Protein AF-X6JWC0-F1 (afdb_monomer)

Radius of gyration: 19.49 Å; Cα contacts (8 Å, |Δi|>4): 53; chains: 1; bounding box: 47×20×56 Å

Structure (mmCIF, N/CA/C/O backbone):
data_AF-X6JWC0-F1
#
_entry.id   AF-X6JWC0-F1
#
loop_
_atom_site.group_PDB
_atom_site.id
_atom_site.type_symbol
_atom_site.label_atom_id
_atom_site.label_alt_id
_atom_site.label_comp_id
_atom_site.label_asym_id
_atom_site.label_entity_id
_atom_site.label_seq_id
_atom_site.pdbx_PDB_ins_code
_atom_site.Cartn_x
_atom_site.Cartn_y
_atom_site.Cartn_z
_atom_site.occupancy
_atom_site.B_iso_or_equiv
_atom_site.auth_seq_id
_atom_site.auth_comp_id
_atom_site.auth_asym_id
_atom_site.auth_atom_id
_atom_site.pdbx_PDB_model_num
A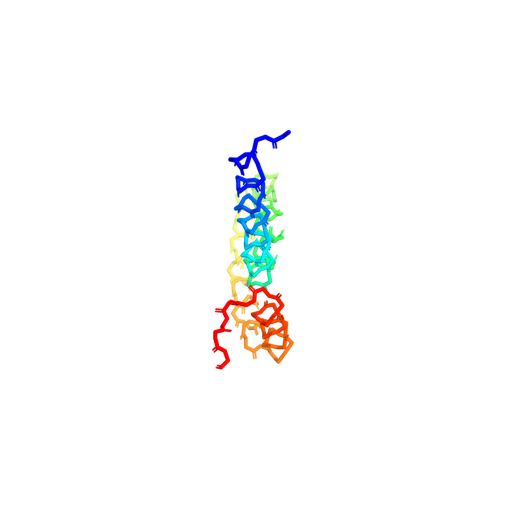TOM 1 N N . MET A 1 1 ? 6.499 2.228 -41.498 1.00 62.12 1 MET A N 1
ATOM 2 C CA . MET A 1 1 ? 6.439 2.730 -40.113 1.00 62.12 1 MET A CA 1
ATOM 3 C C . MET A 1 1 ? 7.693 3.545 -39.915 1.00 62.12 1 MET A C 1
ATOM 5 O O . MET A 1 1 ? 8.774 2.976 -40.013 1.00 62.12 1 MET A O 1
ATOM 9 N N . ASP A 1 2 ? 7.559 4.858 -39.776 1.00 80.62 2 ASP A N 1
ATOM 10 C CA . ASP A 1 2 ? 8.720 5.745 -39.725 1.00 80.62 2 ASP A CA 1
ATOM 11 C C . ASP A 1 2 ? 9.555 5.446 -38.482 1.00 80.62 2 ASP A C 1
ATOM 13 O O . ASP A 1 2 ? 9.014 5.068 -37.442 1.00 80.62 2 ASP A O 1
ATOM 17 N N . PHE A 1 3 ? 10.874 5.617 -38.587 1.00 87.81 3 PHE A N 1
ATOM 18 C CA . PHE A 1 3 ? 11.826 5.437 -37.485 1.00 87.81 3 PHE A CA 1
ATOM 19 C C . PHE A 1 3 ? 11.342 6.105 -36.183 1.00 87.81 3 PHE A C 1
ATOM 21 O O . PHE A 1 3 ? 11.444 5.531 -35.103 1.00 87.81 3 PHE A O 1
ATOM 28 N N . ILE A 1 4 ? 10.695 7.268 -36.311 1.00 90.50 4 ILE A N 1
ATOM 29 C CA . ILE A 1 4 ? 10.062 8.012 -35.217 1.00 90.50 4 ILE A CA 1
ATOM 30 C C . ILE A 1 4 ? 8.980 7.185 -34.503 1.00 90.50 4 ILE A C 1
ATOM 32 O O . ILE A 1 4 ? 8.956 7.142 -33.276 1.00 90.50 4 ILE A O 1
ATOM 36 N N . GLY A 1 5 ? 8.108 6.492 -35.239 1.00 92.31 5 GLY A N 1
ATOM 37 C CA . GLY A 1 5 ? 7.043 5.669 -34.658 1.00 92.31 5 GLY A CA 1
ATOM 38 C C . GLY A 1 5 ? 7.580 4.485 -33.853 1.00 92.31 5 GLY A C 1
ATOM 39 O O . GLY A 1 5 ? 7.042 4.166 -32.794 1.00 92.31 5 GLY A O 1
ATOM 40 N N . VAL A 1 6 ? 8.680 3.876 -34.304 1.00 93.06 6 VAL A N 1
ATOM 41 C CA . VAL A 1 6 ? 9.360 2.800 -33.561 1.00 93.06 6 VAL A CA 1
ATOM 42 C C . VAL A 1 6 ? 9.969 3.339 -32.267 1.00 93.06 6 VAL A C 1
ATOM 44 O O . VAL A 1 6 ? 9.767 2.753 -31.205 1.00 93.06 6 VAL A O 1
ATOM 47 N N . VAL A 1 7 ? 10.658 4.481 -32.334 1.00 93.62 7 VAL A N 1
ATOM 48 C CA . VAL A 1 7 ? 11.261 5.127 -31.157 1.00 93.62 7 VAL A CA 1
ATOM 49 C C . VAL A 1 7 ? 10.194 5.499 -30.123 1.00 93.62 7 VAL A C 1
ATOM 51 O O . VAL A 1 7 ? 10.345 5.173 -28.947 1.00 93.62 7 VAL A O 1
ATOM 54 N N . VAL A 1 8 ? 9.083 6.108 -30.549 1.00 95.00 8 VAL A N 1
ATOM 55 C CA . VAL A 1 8 ? 7.960 6.449 -29.657 1.00 95.00 8 VAL A CA 1
ATOM 56 C C . VAL A 1 8 ? 7.348 5.196 -29.028 1.00 95.00 8 VAL A C 1
ATOM 58 O O . VAL A 1 8 ? 7.075 5.191 -27.828 1.00 95.00 8 VAL A O 1
ATOM 61 N N . GLY A 1 9 ? 7.176 4.119 -29.800 1.00 94.50 9 GLY A N 1
ATOM 62 C CA . GLY A 1 9 ? 6.669 2.845 -29.287 1.00 94.50 9 GLY A CA 1
ATOM 63 C C . GLY A 1 9 ? 7.554 2.251 -28.188 1.00 94.50 9 GLY A C 1
ATOM 64 O O . GLY A 1 9 ? 7.040 1.808 -27.162 1.00 94.50 9 GLY A O 1
ATOM 65 N N . ILE A 1 10 ? 8.878 2.298 -28.360 1.00 94.81 10 ILE A N 1
ATOM 66 C CA . ILE A 1 10 ? 9.840 1.827 -27.351 1.00 94.81 10 ILE A CA 1
ATOM 67 C C . ILE A 1 10 ? 9.747 2.672 -26.077 1.00 94.81 10 ILE A C 1
ATOM 69 O O . ILE A 1 10 ? 9.670 2.114 -24.984 1.00 94.81 10 ILE A O 1
ATOM 73 N N . ILE A 1 11 ? 9.708 4.002 -26.203 1.00 94.88 11 ILE A N 1
ATOM 74 C CA . ILE A 1 11 ? 9.591 4.904 -25.047 1.00 94.88 11 ILE A CA 1
ATOM 75 C C . ILE A 1 11 ? 8.303 4.612 -24.275 1.00 94.88 11 ILE A C 1
ATOM 77 O O . ILE A 1 11 ? 8.355 4.413 -23.065 1.00 94.88 11 ILE A O 1
ATOM 81 N N . LEU A 1 12 ? 7.164 4.516 -24.967 1.00 94.62 12 LEU A N 1
ATOM 82 C CA . LEU A 1 12 ? 5.878 4.205 -24.339 1.00 94.62 12 LEU A CA 1
ATOM 83 C C . LEU A 1 12 ? 5.901 2.856 -23.622 1.00 94.62 12 LEU A C 1
ATOM 85 O O . LEU A 1 12 ? 5.406 2.751 -22.502 1.00 94.62 12 LEU A O 1
ATOM 89 N N . PHE A 1 13 ? 6.494 1.833 -24.236 1.00 94.38 13 PHE A N 1
ATOM 90 C CA . PHE A 1 13 ? 6.613 0.516 -23.621 1.00 94.38 13 PHE A CA 1
ATOM 91 C C . PHE A 1 13 ? 7.418 0.568 -22.315 1.00 94.38 13 PHE A C 1
ATOM 93 O O . PHE A 1 13 ? 6.990 0.018 -21.299 1.00 94.38 13 PHE A O 1
ATOM 100 N N . ILE A 1 14 ? 8.544 1.286 -22.318 1.00 92.88 14 ILE A N 1
ATOM 101 C CA . ILE A 1 14 ? 9.374 1.497 -21.126 1.00 92.88 14 ILE A CA 1
ATOM 102 C C . ILE A 1 14 ? 8.596 2.277 -20.058 1.00 92.88 14 ILE A C 1
ATOM 104 O O . ILE A 1 14 ? 8.596 1.887 -18.891 1.00 92.88 14 ILE A O 1
ATOM 108 N N . SER A 1 15 ? 7.891 3.346 -20.435 1.00 93.25 15 SER A N 1
ATOM 109 C CA . SER A 1 15 ? 7.076 4.126 -19.499 1.00 93.25 15 SER A CA 1
ATOM 110 C C . SER A 1 15 ? 5.997 3.270 -18.836 1.00 93.25 15 SER A C 1
ATOM 112 O O . SER A 1 15 ? 5.886 3.276 -17.613 1.00 93.25 15 SER A O 1
ATOM 114 N N . VAL A 1 16 ? 5.245 2.484 -19.614 1.00 94.56 16 VAL A N 1
ATOM 115 C CA . VAL A 1 16 ? 4.205 1.585 -19.085 1.00 94.56 16 VAL A CA 1
ATOM 116 C C . VAL A 1 16 ? 4.805 0.550 -18.138 1.00 94.56 16 VAL A C 1
ATOM 118 O O . VAL A 1 16 ? 4.241 0.304 -17.073 1.00 94.56 16 VAL A O 1
ATOM 121 N N . TYR A 1 17 ? 5.959 -0.020 -18.481 1.00 93.19 17 TYR A N 1
ATOM 122 C CA . TYR A 1 17 ? 6.662 -0.969 -17.622 1.00 93.19 17 TYR A CA 1
ATOM 123 C C . TYR A 1 17 ? 6.963 -0.383 -16.233 1.00 93.19 17 TYR A C 1
ATOM 125 O O . TYR A 1 17 ? 6.635 -1.005 -15.219 1.00 93.19 17 TYR A O 1
ATOM 133 N N . PHE A 1 18 ? 7.509 0.834 -16.169 1.00 91.44 18 PHE A N 1
ATOM 134 C CA . PHE A 1 18 ? 7.772 1.503 -14.893 1.00 91.44 18 PHE A CA 1
ATOM 135 C C . PHE A 1 18 ? 6.487 1.901 -14.161 1.00 91.44 18 PHE A C 1
ATOM 137 O O . PHE A 1 18 ? 6.408 1.726 -12.945 1.00 91.44 18 PHE A O 1
ATOM 144 N N . CYS A 1 19 ? 5.458 2.368 -14.877 1.00 93.19 19 CYS A N 1
ATOM 145 C CA . CYS A 1 19 ? 4.156 2.673 -14.281 1.00 93.19 19 CYS A CA 1
ATOM 146 C C . CYS A 1 19 ? 3.562 1.451 -13.572 1.00 93.19 19 CYS A C 1
ATOM 148 O O . CYS A 1 19 ? 3.153 1.562 -12.418 1.00 93.19 19 CYS A O 1
ATOM 150 N N . VAL A 1 20 ? 3.574 0.281 -14.220 1.00 94.75 20 VAL A N 1
ATOM 151 C CA . VAL A 1 20 ? 3.098 -0.973 -13.615 1.00 94.75 20 VAL A CA 1
ATOM 152 C C . VAL A 1 20 ? 3.896 -1.304 -12.356 1.00 94.75 20 VAL A C 1
ATOM 154 O O . VAL A 1 20 ? 3.302 -1.630 -11.329 1.00 94.75 20 VAL A O 1
ATOM 157 N N . GLY A 1 21 ? 5.224 -1.179 -12.401 1.00 93.25 21 GLY A N 1
ATOM 158 C CA . GLY A 1 21 ? 6.067 -1.432 -11.236 1.00 93.25 21 GLY A CA 1
ATOM 159 C C . GLY A 1 21 ? 5.742 -0.520 -10.054 1.00 93.25 21 GLY A C 1
ATOM 160 O O . GLY A 1 21 ? 5.589 -1.004 -8.933 1.00 93.25 21 GLY A O 1
ATOM 161 N N . ILE A 1 22 ? 5.567 0.781 -10.303 1.00 92.81 22 ILE A N 1
ATOM 162 C CA . ILE A 1 22 ? 5.231 1.766 -9.266 1.00 92.81 22 ILE A CA 1
ATOM 163 C C . ILE A 1 22 ? 3.843 1.472 -8.694 1.00 92.81 22 ILE A C 1
ATOM 165 O O . ILE A 1 22 ? 3.663 1.506 -7.479 1.00 92.81 22 ILE A O 1
ATOM 169 N N . THR A 1 23 ? 2.864 1.130 -9.537 1.00 94.38 23 THR A N 1
ATOM 170 C CA . THR A 1 23 ? 1.520 0.753 -9.075 1.00 94.38 23 THR A CA 1
ATOM 171 C C . THR A 1 23 ? 1.559 -0.490 -8.192 1.00 94.38 23 THR A C 1
ATOM 173 O O . THR A 1 23 ? 0.943 -0.502 -7.129 1.00 94.38 23 THR A O 1
ATOM 176 N N . LEU A 1 24 ? 2.305 -1.526 -8.582 1.00 94.94 24 LEU A N 1
ATOM 177 C CA . LEU A 1 24 ? 2.447 -2.731 -7.764 1.00 94.94 24 LEU A CA 1
ATOM 178 C C . LEU A 1 24 ? 3.169 -2.442 -6.448 1.00 94.94 24 LEU A C 1
ATOM 180 O O . LEU A 1 24 ? 2.765 -2.976 -5.418 1.00 94.94 24 LEU A O 1
ATOM 184 N N . ARG A 1 25 ? 4.184 -1.572 -6.459 1.00 93.88 25 ARG A N 1
ATOM 185 C CA . ARG A 1 25 ? 4.873 -1.125 -5.244 1.00 93.88 25 ARG A CA 1
ATOM 186 C C . ARG A 1 25 ? 3.925 -0.388 -4.304 1.00 93.88 25 ARG A C 1
ATOM 188 O O . ARG A 1 25 ? 3.861 -0.723 -3.127 1.00 93.88 25 ARG A O 1
ATOM 195 N N . PHE A 1 26 ? 3.139 0.537 -4.843 1.00 93.25 26 PHE A N 1
ATOM 196 C CA . PHE A 1 26 ? 2.129 1.271 -4.091 1.00 93.25 26 PHE A CA 1
ATOM 197 C C . PHE A 1 26 ? 1.087 0.333 -3.472 1.00 93.25 26 PHE A C 1
ATOM 199 O O . PHE A 1 26 ? 0.793 0.430 -2.283 1.00 93.25 26 PHE A O 1
ATOM 206 N N . ILE A 1 27 ? 0.561 -0.620 -4.246 1.00 94.88 27 ILE A N 1
ATOM 207 C CA . ILE A 1 27 ? -0.383 -1.610 -3.719 1.00 94.88 27 ILE A CA 1
ATOM 208 C C . ILE A 1 27 ? 0.297 -2.443 -2.632 1.00 94.88 27 ILE A C 1
ATOM 210 O O . ILE A 1 27 ? -0.264 -2.596 -1.558 1.00 94.88 27 ILE A O 1
ATOM 214 N N . TRP A 1 28 ? 1.511 -2.944 -2.854 1.00 95.56 28 TRP A N 1
ATOM 215 C CA . TRP A 1 28 ? 2.214 -3.765 -1.866 1.00 95.56 28 TRP A CA 1
ATOM 216 C C . TRP A 1 28 ? 2.462 -3.037 -0.540 1.00 95.56 28 TRP A C 1
ATOM 218 O O . TRP A 1 28 ? 2.364 -3.643 0.528 1.00 95.56 28 TRP A O 1
ATOM 228 N N . GLU A 1 29 ? 2.754 -1.740 -0.597 1.00 94.94 29 GLU A N 1
ATOM 229 C CA . GLU A 1 29 ? 2.967 -0.900 0.581 1.00 94.94 29 GLU A CA 1
ATOM 230 C C . GLU A 1 29 ? 1.671 -0.590 1.335 1.00 94.94 29 GLU A C 1
ATOM 232 O O . GLU A 1 29 ? 1.670 -0.584 2.562 1.00 94.94 29 GLU A O 1
ATOM 237 N N . TRP A 1 30 ? 0.564 -0.373 0.624 1.00 95.31 30 TRP A N 1
ATOM 238 C CA . TRP A 1 30 ? -0.640 0.227 1.208 1.00 95.31 30 TRP A CA 1
ATOM 239 C C . TRP A 1 30 ? -1.904 -0.628 1.075 1.00 95.31 30 TRP A C 1
ATOM 241 O O . TRP A 1 30 ? -2.997 -0.139 1.361 1.00 95.31 30 TRP A O 1
ATOM 251 N N . TRP A 1 31 ? -1.804 -1.897 0.657 1.00 94.69 31 TRP A N 1
ATOM 252 C CA . TRP A 1 31 ? -2.970 -2.732 0.328 1.00 94.69 31 TRP A CA 1
ATOM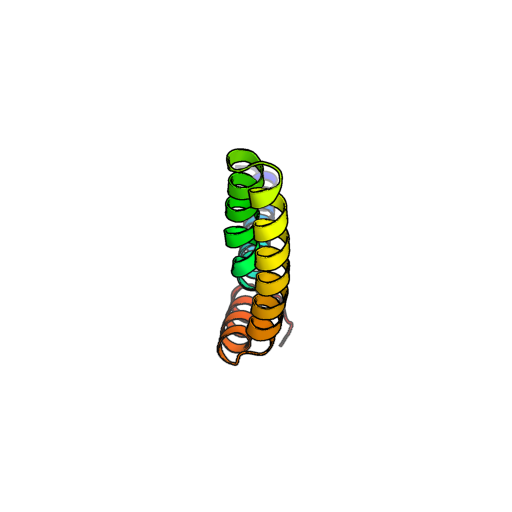 253 C C . TRP A 1 31 ? -3.991 -2.829 1.468 1.00 94.69 31 TRP A C 1
ATOM 255 O O . TRP A 1 31 ? -5.192 -2.826 1.203 1.00 94.69 31 TRP A O 1
ATOM 265 N N . ILE A 1 32 ? -3.535 -2.868 2.728 1.00 95.88 32 ILE A N 1
ATOM 266 C CA . ILE A 1 32 ? -4.419 -2.915 3.901 1.00 95.88 32 ILE A CA 1
ATOM 267 C C . ILE A 1 32 ? -5.315 -1.678 3.922 1.00 95.88 32 ILE A C 1
ATOM 269 O O . ILE A 1 32 ? -6.530 -1.810 4.045 1.00 95.88 32 ILE A O 1
ATOM 273 N N . LEU A 1 33 ? -4.734 -0.488 3.743 1.00 95.81 33 LEU A N 1
ATOM 274 C CA . LEU A 1 33 ? -5.480 0.770 3.733 1.00 95.81 33 LEU A CA 1
ATOM 275 C C . LEU A 1 33 ? -6.323 0.936 2.472 1.00 95.81 33 LEU A C 1
ATOM 277 O O . LEU A 1 33 ? -7.439 1.447 2.558 1.00 95.81 33 LEU A O 1
ATOM 281 N N . VAL A 1 34 ? -5.823 0.488 1.318 1.00 95.19 34 VAL A N 1
ATOM 282 C CA . VAL A 1 34 ? -6.564 0.517 0.047 1.00 95.19 34 VAL A CA 1
ATOM 283 C C . VAL A 1 34 ? -7.848 -0.308 0.147 1.00 95.19 34 VAL A C 1
ATOM 285 O O . VAL A 1 34 ? -8.880 0.117 -0.363 1.00 95.19 34 VAL A O 1
ATOM 288 N N . MET A 1 35 ? -7.817 -1.448 0.840 1.00 94.50 35 MET A N 1
ATOM 289 C CA . MET A 1 35 ? -8.996 -2.296 1.039 1.00 94.50 35 MET A CA 1
ATOM 290 C C . MET A 1 35 ? -9.882 -1.826 2.202 1.00 94.50 35 MET A C 1
ATOM 292 O O . MET A 1 35 ? -11.114 -1.848 2.102 1.00 94.50 35 MET A O 1
ATOM 296 N N . SER A 1 36 ? -9.283 -1.399 3.319 1.00 96.00 36 SER A N 1
ATOM 297 C CA . SER A 1 36 ? -10.038 -1.034 4.522 1.00 96.00 36 SER A CA 1
ATOM 298 C C . SER A 1 36 ? -10.738 0.315 4.390 1.00 96.00 36 SER A C 1
ATOM 300 O O . SER A 1 36 ? -11.890 0.439 4.801 1.00 96.00 36 SER A O 1
ATOM 302 N N . THR A 1 37 ? -10.087 1.315 3.790 1.00 95.44 37 THR A N 1
ATOM 303 C CA . THR A 1 37 ? -10.589 2.697 3.771 1.00 95.44 37 THR A CA 1
ATOM 304 C C . THR A 1 37 ? -11.930 2.825 3.041 1.00 95.44 37 THR A C 1
ATOM 306 O O . THR A 1 37 ? -12.850 3.381 3.639 1.00 95.44 37 THR A O 1
ATOM 309 N N . PRO A 1 38 ? -12.129 2.279 1.822 1.00 96.69 38 PRO A N 1
ATOM 310 C CA . PRO A 1 38 ? -13.426 2.353 1.145 1.00 96.69 38 PRO A CA 1
ATOM 311 C C . PRO A 1 38 ? -14.533 1.633 1.920 1.00 96.69 38 PRO A C 1
ATOM 313 O O . PRO A 1 38 ? -15.649 2.137 2.027 1.00 96.69 38 PRO A O 1
ATOM 316 N N . SER A 1 39 ? -14.209 0.477 2.504 1.00 94.81 39 SER A N 1
ATOM 317 C CA . SER A 1 39 ? -15.151 -0.351 3.263 1.00 94.81 39 SER A CA 1
ATOM 318 C C . SER A 1 39 ? -15.621 0.352 4.541 1.00 94.81 39 SER A C 1
ATOM 320 O O . SER A 1 39 ? -16.817 0.415 4.825 1.00 94.81 39 SER A O 1
ATOM 322 N N . LEU A 1 40 ? -14.684 0.934 5.294 1.00 96.19 40 LEU A N 1
ATOM 323 C CA . LEU A 1 40 ? -14.966 1.681 6.520 1.00 96.19 40 LEU A CA 1
ATOM 324 C C . LEU A 1 40 ? -15.652 3.015 6.222 1.00 96.19 40 LEU A C 1
ATOM 326 O O . LEU A 1 40 ? -16.546 3.421 6.957 1.00 96.19 40 LEU A O 1
ATOM 330 N N . PHE A 1 41 ? -15.300 3.671 5.117 1.00 96.19 41 PHE A N 1
ATOM 331 C CA . PHE A 1 41 ? -15.997 4.873 4.672 1.00 96.19 41 PHE A CA 1
ATOM 332 C C . PHE A 1 41 ? -17.458 4.575 4.310 1.00 96.19 41 PHE A C 1
ATOM 334 O O . PHE A 1 41 ? -18.360 5.279 4.760 1.00 96.19 41 PHE A O 1
ATOM 341 N N . ALA A 1 42 ? -17.717 3.491 3.573 1.00 95.88 42 ALA A N 1
ATOM 342 C CA . ALA A 1 42 ? -19.077 3.052 3.273 1.00 95.88 42 ALA A CA 1
ATOM 343 C C . ALA A 1 42 ? -19.865 2.722 4.553 1.00 95.88 42 ALA A C 1
ATOM 345 O O . ALA A 1 42 ? -21.001 3.168 4.706 1.00 95.88 42 ALA A O 1
ATOM 346 N N . ALA A 1 43 ? -19.257 2.009 5.506 1.00 93.44 43 ALA A N 1
ATOM 347 C CA . ALA A 1 43 ? -19.883 1.714 6.795 1.00 93.44 43 ALA A CA 1
ATOM 348 C C . ALA A 1 43 ? -20.205 2.989 7.597 1.00 93.44 43 ALA A C 1
ATOM 350 O O . ALA A 1 43 ? -21.299 3.112 8.151 1.00 93.44 43 ALA A O 1
ATOM 351 N N . ALA A 1 44 ? -19.299 3.970 7.616 1.00 95.44 44 ALA A N 1
ATOM 352 C CA . ALA A 1 44 ? -19.532 5.255 8.271 1.00 95.44 44 ALA A CA 1
ATOM 353 C C . ALA A 1 44 ? -20.762 5.981 7.703 1.00 95.44 44 ALA A C 1
ATOM 355 O O . ALA A 1 44 ? -21.554 6.533 8.466 1.00 95.44 44 ALA A O 1
ATOM 356 N N . LEU A 1 45 ? -20.954 5.941 6.381 1.00 95.94 45 LEU A N 1
ATOM 357 C CA . LEU A 1 45 ? -22.109 6.559 5.726 1.00 95.94 45 LEU A CA 1
ATOM 358 C C . LEU A 1 45 ? -23.419 5.804 5.995 1.00 95.94 45 LEU A C 1
ATOM 360 O O . LEU A 1 45 ? -24.452 6.436 6.204 1.00 95.94 45 LEU A O 1
ATOM 364 N N . LEU A 1 46 ? -23.388 4.468 6.010 1.00 96.25 46 LEU A N 1
ATOM 365 C CA . LEU A 1 46 ? -24.591 3.636 6.147 1.00 96.25 46 LEU A CA 1
ATOM 366 C C . LEU A 1 46 ? -25.162 3.606 7.572 1.00 96.25 46 LEU A C 1
ATOM 368 O O . LEU A 1 46 ? -26.375 3.507 7.740 1.00 96.25 46 LEU A O 1
ATOM 372 N N . TYR A 1 47 ? -24.309 3.694 8.596 1.00 93.56 47 TYR A N 1
ATOM 373 C CA . TYR A 1 47 ? -24.708 3.544 10.005 1.00 93.56 47 TYR A CA 1
ATOM 374 C C . TYR A 1 47 ? -24.682 4.863 10.801 1.00 93.56 47 TYR A C 1
ATOM 376 O O . TYR A 1 47 ? -24.780 4.859 12.033 1.00 93.56 47 TYR A O 1
ATOM 384 N N . GLY A 1 48 ? -24.547 6.003 10.116 1.00 91.50 48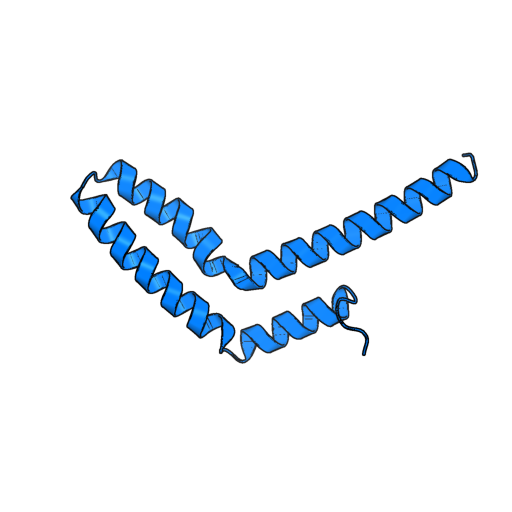 GLY A N 1
ATOM 385 C CA . GLY A 1 48 ? -24.579 7.333 10.724 1.00 91.50 48 GLY A CA 1
ATOM 386 C C . GLY A 1 48 ? -23.473 7.552 11.762 1.00 91.50 48 GLY A C 1
ATOM 387 O O . GLY A 1 48 ? -22.349 7.086 11.614 1.00 91.50 48 GLY A O 1
ATOM 388 N N . TRP A 1 49 ? -23.784 8.270 12.844 1.00 93.81 49 TRP A N 1
ATOM 389 C CA . TRP A 1 49 ? -22.782 8.744 13.809 1.00 93.81 49 TRP A CA 1
ATOM 390 C C . TRP A 1 49 ? -22.085 7.608 14.572 1.00 93.81 49 TRP A C 1
ATOM 392 O O . TRP A 1 49 ? -20.872 7.655 14.772 1.00 93.81 49 TRP A O 1
ATOM 402 N N . ILE A 1 50 ? -22.826 6.560 14.952 1.00 94.00 50 ILE A N 1
ATOM 403 C CA . ILE A 1 50 ? -22.251 5.369 15.601 1.00 94.00 50 ILE A CA 1
ATOM 404 C C . ILE A 1 50 ? -21.341 4.633 14.609 1.00 94.00 50 ILE A C 1
ATOM 406 O O . ILE A 1 50 ? -20.214 4.276 14.953 1.00 94.00 50 ILE A O 1
ATOM 410 N N . GLY A 1 51 ? -21.800 4.477 13.362 1.00 94.50 51 GLY A N 1
ATOM 411 C CA . GLY A 1 51 ? -21.004 3.929 12.266 1.00 94.50 51 GLY A CA 1
ATOM 412 C C . GLY A 1 51 ? -19.698 4.674 12.046 1.00 94.50 51 GLY A C 1
ATOM 413 O O . GLY A 1 51 ? -18.647 4.050 11.916 1.00 94.50 51 GLY A O 1
ATOM 414 N N . ALA A 1 52 ? -19.752 6.005 12.042 1.00 94.62 52 ALA A N 1
ATOM 415 C CA . ALA A 1 52 ? -18.588 6.860 11.866 1.00 94.62 52 ALA A CA 1
ATOM 416 C C . ALA A 1 52 ? -17.564 6.676 12.993 1.00 94.62 52 ALA A C 1
ATOM 418 O O . ALA A 1 52 ? -16.385 6.478 12.706 1.00 94.62 52 ALA A O 1
ATOM 419 N N . LEU A 1 53 ? -17.998 6.664 14.259 1.00 96.62 53 LEU A N 1
ATOM 420 C CA . LEU A 1 53 ? -17.101 6.453 15.403 1.00 96.62 53 LEU A CA 1
ATOM 421 C C . LEU A 1 53 ? -16.395 5.096 15.330 1.00 96.62 53 LEU A C 1
ATOM 423 O O . LEU A 1 53 ? -15.169 5.034 15.417 1.00 96.62 53 LEU A O 1
ATOM 427 N N . VAL A 1 54 ? -17.154 4.019 15.105 1.00 96.56 54 VAL A N 1
ATOM 428 C CA . VAL A 1 54 ? -16.595 2.664 14.975 1.00 96.56 54 VAL A CA 1
ATOM 429 C C . VAL A 1 54 ? -15.637 2.585 13.787 1.00 96.56 54 VAL A C 1
ATOM 431 O O . VAL A 1 54 ? -14.546 2.029 13.910 1.00 96.56 54 VAL A O 1
ATOM 434 N N . SER A 1 55 ? -16.006 3.181 12.653 1.00 97.12 55 SER A N 1
ATOM 435 C CA . SER A 1 55 ? -15.186 3.163 11.439 1.00 97.12 55 SER A CA 1
ATOM 436 C C . SER A 1 55 ? -13.872 3.914 11.620 1.00 97.12 55 SER A C 1
ATOM 438 O O . SER A 1 55 ? -12.840 3.425 11.172 1.00 97.12 55 SER A O 1
ATOM 440 N N . ILE A 1 56 ? -13.870 5.049 12.326 1.00 96.75 56 ILE A N 1
ATOM 441 C CA . ILE A 1 56 ? -12.645 5.795 12.650 1.00 96.75 56 ILE A CA 1
ATOM 442 C C . ILE A 1 56 ? -11.736 4.970 13.565 1.00 96.75 56 ILE A C 1
ATOM 444 O O . ILE A 1 56 ? -10.537 4.869 13.302 1.00 96.75 56 ILE A O 1
ATOM 448 N N . SER A 1 57 ? -12.282 4.347 14.614 1.00 97.12 57 SER A N 1
ATOM 449 C CA . SER A 1 57 ? -11.494 3.502 15.522 1.00 97.12 57 SER A CA 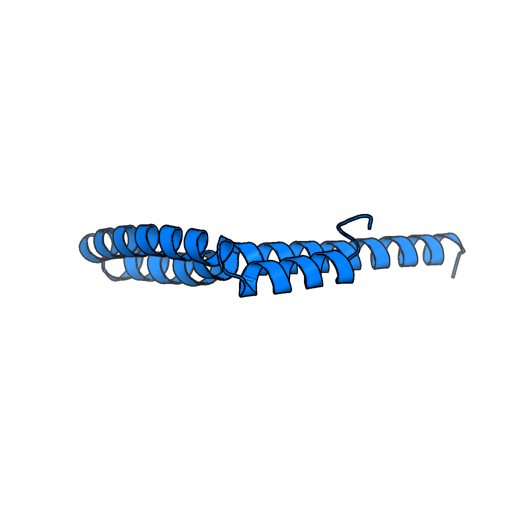1
ATOM 450 C C . SER A 1 57 ? -10.889 2.293 14.804 1.00 97.12 57 SER A C 1
ATOM 452 O O . SER A 1 57 ? -9.705 2.003 14.976 1.00 97.12 57 SER A O 1
ATOM 454 N N . LEU A 1 58 ? -11.670 1.616 13.956 1.00 97.25 58 LEU A N 1
ATOM 455 C CA . LEU A 1 58 ? -11.177 0.508 13.137 1.00 97.25 58 LEU A CA 1
ATOM 456 C C . LEU A 1 58 ? -10.149 0.978 12.110 1.00 97.25 58 LEU A C 1
ATOM 458 O O . LEU A 1 58 ? -9.147 0.300 11.905 1.00 97.25 58 LEU A O 1
ATOM 462 N N . TRP A 1 59 ? -10.344 2.146 11.500 1.00 97.25 59 TRP A N 1
ATOM 463 C CA . TRP A 1 59 ? -9.388 2.698 10.546 1.00 97.25 59 TRP A CA 1
ATOM 464 C C . TRP A 1 59 ? -8.047 3.011 11.221 1.00 97.25 59 TRP A C 1
ATOM 466 O O . TRP A 1 59 ? -6.997 2.610 10.716 1.00 97.25 59 TRP A O 1
ATOM 476 N N . ALA A 1 60 ? -8.070 3.609 12.416 1.00 97.19 60 ALA A N 1
ATOM 477 C CA . ALA A 1 60 ? -6.873 3.831 13.225 1.00 97.19 60 ALA A CA 1
ATOM 478 C C . ALA A 1 60 ? -6.152 2.516 13.567 1.00 97.19 60 ALA A C 1
ATOM 480 O O . ALA A 1 60 ? -4.926 2.445 13.510 1.00 97.19 60 ALA A O 1
ATOM 481 N N . TRP A 1 61 ? -6.899 1.448 13.849 1.00 97.38 61 TRP A N 1
ATOM 482 C CA . TRP A 1 61 ? -6.316 0.118 14.023 1.00 97.38 61 TRP A CA 1
ATOM 483 C C . TRP A 1 61 ? -5.730 -0.444 12.717 1.00 97.38 61 TRP A C 1
ATOM 485 O O . TRP A 1 61 ? -4.655 -1.037 12.722 1.00 97.38 61 TRP A O 1
ATOM 495 N N . THR A 1 62 ? -6.348 -0.201 11.558 1.00 97.12 62 THR A N 1
ATOM 496 C CA . THR A 1 62 ? -5.756 -0.627 10.277 1.00 97.12 62 THR A CA 1
ATOM 497 C C . THR A 1 62 ? -4.451 0.100 9.950 1.00 97.12 62 THR A C 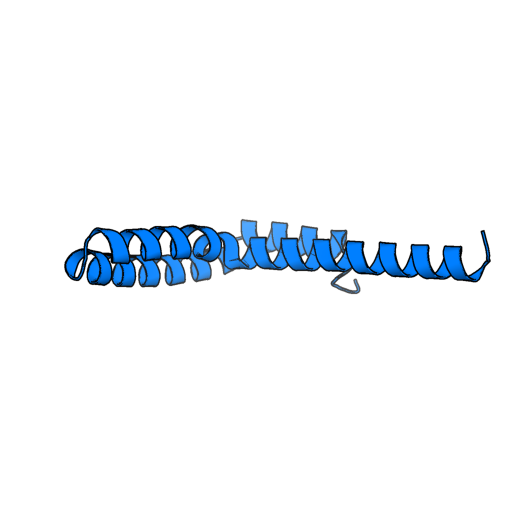1
ATOM 499 O O . THR A 1 62 ? -3.578 -0.503 9.330 1.00 97.12 62 THR A O 1
ATOM 502 N N . LEU A 1 63 ? -4.251 1.334 10.430 1.00 96.25 63 LEU A N 1
ATOM 503 C CA . LEU A 1 63 ? -2.953 2.014 10.338 1.00 96.25 63 LEU A CA 1
ATOM 504 C C . LEU A 1 63 ? -1.865 1.274 11.126 1.00 96.25 63 LEU A C 1
ATOM 506 O O . LEU A 1 63 ? -0.749 1.114 10.630 1.00 96.25 63 LEU A O 1
ATOM 510 N N . THR A 1 64 ? -2.168 0.782 12.332 1.00 96.44 64 THR A N 1
ATOM 511 C CA . THR A 1 64 ? -1.181 0.028 13.123 1.00 96.44 64 THR A CA 1
ATOM 512 C C . THR A 1 64 ? -0.866 -1.325 12.491 1.00 96.44 64 THR A C 1
ATOM 514 O O . THR A 1 64 ? 0.293 -1.749 12.496 1.00 96.44 64 THR A O 1
ATOM 517 N N . LEU A 1 65 ? -1.861 -1.975 11.879 1.00 96.19 65 LEU A N 1
ATOM 518 C CA . LEU A 1 65 ? -1.656 -3.183 11.078 1.00 96.19 65 LEU A CA 1
ATOM 519 C C . LEU A 1 65 ? -0.790 -2.902 9.846 1.00 96.19 65 LEU A C 1
ATOM 521 O O . LEU A 1 65 ? 0.127 -3.674 9.576 1.00 96.19 65 LEU A O 1
ATOM 525 N N . ASN A 1 66 ? -1.012 -1.786 9.144 1.00 96.94 66 ASN A N 1
ATOM 526 C CA . ASN A 1 66 ? -0.185 -1.391 8.002 1.00 96.94 66 ASN A CA 1
ATOM 527 C C . ASN A 1 66 ? 1.271 -1.127 8.416 1.00 96.94 66 ASN A C 1
ATOM 529 O O . ASN A 1 66 ? 2.201 -1.622 7.787 1.00 96.94 66 ASN A O 1
ATOM 533 N N . ASN A 1 67 ? 1.500 -0.445 9.538 1.00 95.56 67 ASN A N 1
ATOM 534 C CA . ASN A 1 67 ? 2.856 -0.248 10.066 1.00 95.56 67 ASN A CA 1
ATOM 535 C C . ASN A 1 67 ? 3.532 -1.572 10.463 1.00 95.56 67 ASN A C 1
ATOM 537 O O . ASN A 1 67 ? 4.726 -1.772 10.231 1.00 95.56 67 ASN A O 1
ATOM 541 N N . SER A 1 68 ? 2.761 -2.501 11.027 1.00 96.00 68 SER A N 1
ATOM 542 C CA . SER A 1 68 ? 3.249 -3.840 11.371 1.00 96.00 68 SER A CA 1
ATOM 543 C C . SER A 1 68 ? 3.563 -4.666 10.119 1.00 96.00 68 SER A C 1
ATOM 545 O O . SER A 1 68 ? 4.551 -5.400 10.095 1.00 96.00 68 SER A O 1
ATOM 547 N N . TRP A 1 69 ? 2.778 -4.505 9.050 1.00 96.38 69 TRP A N 1
ATOM 548 C CA . TRP A 1 69 ? 3.041 -5.098 7.739 1.00 96.38 69 TRP A CA 1
ATOM 549 C C . TRP A 1 69 ? 4.409 -4.676 7.197 1.00 96.38 69 TRP A C 1
ATOM 551 O O . TRP A 1 69 ? 5.201 -5.550 6.841 1.00 96.38 69 TRP A O 1
ATOM 561 N N . HIS A 1 70 ? 4.741 -3.383 7.259 1.00 95.19 70 HIS A N 1
ATOM 562 C CA . HIS A 1 70 ? 6.059 -2.862 6.864 1.00 95.19 70 HIS A CA 1
ATOM 563 C C . HIS A 1 70 ? 7.230 -3.386 7.710 1.00 95.19 70 HIS A C 1
ATOM 565 O O . HIS A 1 70 ? 8.383 -3.261 7.305 1.00 95.19 70 HIS A O 1
ATOM 571 N N . SER A 1 71 ? 6.955 -3.996 8.863 1.00 94.31 71 SER A N 1
ATOM 572 C CA . SER A 1 71 ? 7.969 -4.621 9.721 1.00 94.31 71 SER A CA 1
ATOM 573 C C . SER A 1 71 ? 8.121 -6.127 9.467 1.00 94.31 71 SER A C 1
ATOM 575 O O . SER A 1 71 ? 8.980 -6.780 10.057 1.00 94.31 71 SER A O 1
ATOM 577 N N . SER A 1 72 ? 7.284 -6.712 8.607 1.00 94.88 72 SER A N 1
ATOM 578 C CA . SER A 1 72 ? 7.256 -8.155 8.380 1.00 94.88 72 SER A CA 1
ATOM 579 C C . SER A 1 72 ? 8.324 -8.617 7.382 1.00 94.88 72 SER A C 1
ATOM 581 O O . SER A 1 72 ? 8.606 -7.966 6.377 1.00 94.88 72 SER A O 1
ATOM 583 N N . ALA A 1 73 ? 8.874 -9.816 7.598 1.00 95.31 73 ALA A N 1
ATOM 584 C CA . ALA A 1 73 ? 9.809 -10.432 6.649 1.00 95.31 73 ALA A CA 1
ATOM 585 C C . ALA A 1 73 ? 9.179 -10.667 5.261 1.00 95.31 73 ALA A C 1
ATOM 587 O O . ALA A 1 73 ? 9.877 -10.652 4.247 1.00 95.31 73 ALA A O 1
ATOM 588 N N . VAL A 1 74 ? 7.860 -10.884 5.213 1.00 93.69 74 VAL A N 1
ATOM 589 C CA . VAL A 1 74 ? 7.112 -11.068 3.961 1.00 93.69 74 VAL A CA 1
ATOM 590 C C . VAL A 1 74 ? 7.110 -9.778 3.149 1.00 93.69 74 VAL A C 1
ATOM 592 O O . VAL A 1 74 ? 7.403 -9.822 1.954 1.00 93.69 74 VAL A O 1
ATOM 595 N N . TYR A 1 75 ? 6.856 -8.640 3.800 1.00 95.19 75 TYR A N 1
ATOM 596 C CA . TYR A 1 75 ? 6.921 -7.333 3.160 1.00 95.19 75 TYR A CA 1
ATOM 597 C C . TYR A 1 75 ? 8.284 -7.102 2.504 1.00 95.19 75 TYR A C 1
ATOM 599 O O . TYR A 1 75 ? 8.318 -6.820 1.307 1.00 95.19 75 TYR A O 1
ATOM 607 N N . PHE A 1 76 ? 9.387 -7.302 3.238 1.00 94.62 76 PHE A N 1
ATOM 608 C CA . PHE A 1 76 ? 10.739 -7.093 2.705 1.00 94.62 76 PHE A CA 1
ATOM 609 C C . PHE A 1 76 ? 11.045 -7.989 1.503 1.00 94.62 76 PHE A C 1
ATOM 611 O O . PHE A 1 76 ? 11.550 -7.506 0.495 1.00 94.62 76 PHE A O 1
ATOM 618 N N . ARG A 1 77 ? 10.676 -9.276 1.555 1.00 94.38 77 ARG A N 1
ATOM 619 C CA . ARG A 1 77 ? 10.880 -10.193 0.420 1.00 94.38 77 ARG A CA 1
ATOM 620 C C . ARG A 1 77 ? 10.102 -9.763 -0.823 1.00 94.38 77 ARG A C 1
ATOM 622 O O . ARG A 1 77 ? 10.642 -9.826 -1.923 1.00 94.38 77 ARG A O 1
ATOM 629 N N . GLY A 1 78 ? 8.847 -9.342 -0.659 1.00 93.69 78 GLY A N 1
ATOM 630 C CA . GLY A 1 78 ? 8.029 -8.853 -1.772 1.00 93.69 78 GLY A CA 1
ATOM 631 C C . GLY A 1 78 ? 8.534 -7.521 -2.329 1.00 93.69 78 GLY A C 1
ATOM 632 O O . GLY A 1 78 ? 8.613 -7.353 -3.543 1.00 93.69 78 GLY A O 1
ATOM 633 N N . ALA A 1 79 ? 8.948 -6.614 -1.443 1.00 93.38 79 ALA A N 1
ATOM 634 C CA . ALA A 1 79 ? 9.553 -5.333 -1.786 1.00 93.38 79 ALA A CA 1
ATOM 635 C C . ALA A 1 79 ? 10.841 -5.523 -2.604 1.00 93.38 79 ALA A C 1
ATOM 637 O O . ALA A 1 79 ? 10.964 -4.957 -3.686 1.00 93.38 79 ALA A O 1
ATOM 638 N N . ASP A 1 80 ? 11.754 -6.384 -2.150 1.00 92.75 80 ASP A N 1
ATOM 639 C CA . ASP A 1 80 ? 12.992 -6.689 -2.875 1.00 92.75 80 ASP A CA 1
ATOM 640 C C . ASP A 1 80 ? 12.726 -7.383 -4.215 1.00 92.75 80 ASP A C 1
ATOM 642 O O . ASP A 1 80 ? 13.420 -7.126 -5.201 1.00 92.75 80 ASP A O 1
ATOM 646 N N . TRP A 1 81 ? 11.717 -8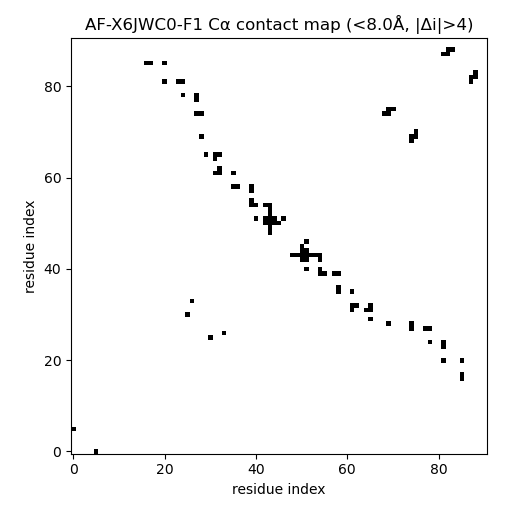.257 -4.280 1.00 92.88 81 TRP A N 1
ATOM 647 C CA . TRP A 1 81 ? 11.316 -8.884 -5.537 1.00 92.88 81 TRP A CA 1
ATOM 648 C C . TRP A 1 81 ? 10.795 -7.851 -6.543 1.00 92.88 81 TRP A C 1
ATOM 650 O O . TRP A 1 81 ? 11.207 -7.888 -7.702 1.00 92.88 81 TRP A O 1
ATOM 660 N N . LEU A 1 82 ? 9.951 -6.906 -6.113 1.00 93.31 82 LEU A N 1
ATOM 661 C CA . LEU A 1 82 ? 9.462 -5.812 -6.959 1.00 93.31 82 LEU A CA 1
ATOM 662 C C . LEU A 1 82 ? 10.602 -4.896 -7.411 1.00 93.31 82 LEU A C 1
ATOM 664 O O . LEU A 1 82 ? 10.693 -4.589 -8.599 1.00 93.31 82 LEU A O 1
ATOM 668 N N . ASP A 1 83 ? 11.496 -4.522 -6.494 1.00 91.69 83 ASP A N 1
ATOM 669 C CA . ASP A 1 83 ? 12.623 -3.636 -6.793 1.00 91.69 83 ASP A CA 1
ATOM 670 C C . ASP A 1 83 ? 13.547 -4.252 -7.850 1.00 91.69 83 ASP A C 1
ATOM 672 O O . ASP A 1 83 ? 13.932 -3.575 -8.803 1.00 91.69 83 ASP A O 1
ATOM 676 N N . ARG A 1 84 ? 13.845 -5.554 -7.742 1.00 90.25 84 ARG A N 1
ATOM 677 C CA . ARG A 1 84 ? 14.635 -6.289 -8.746 1.00 90.25 84 ARG A CA 1
ATOM 678 C C . ARG A 1 84 ? 13.874 -6.496 -10.044 1.00 90.25 84 ARG A C 1
ATOM 680 O O . ARG A 1 84 ? 14.459 -6.417 -11.117 1.00 90.25 84 ARG A O 1
ATOM 687 N N . ARG A 1 85 ? 12.575 -6.801 -9.968 1.00 90.88 85 ARG A N 1
ATOM 688 C CA . ARG A 1 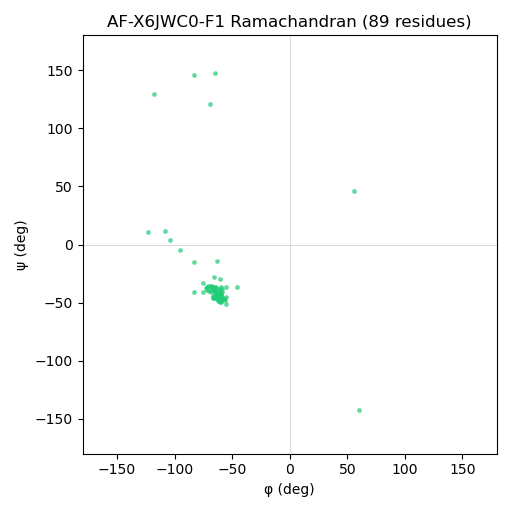85 ? 11.777 -7.105 -11.158 1.00 90.88 85 ARG A CA 1
ATOM 689 C C . ARG A 1 85 ? 11.599 -5.882 -12.038 1.00 90.88 85 ARG A C 1
ATOM 691 O O . ARG A 1 85 ? 11.601 -6.069 -13.244 1.00 90.88 85 ARG A O 1
ATOM 698 N N . PHE A 1 86 ? 11.459 -4.693 -11.455 1.00 90.62 86 PHE A N 1
ATOM 699 C CA . PHE A 1 86 ? 11.243 -3.435 -12.174 1.00 90.62 86 PHE A CA 1
ATOM 700 C C . PHE A 1 86 ? 12.487 -2.539 -12.259 1.00 90.62 86 PHE A C 1
ATOM 702 O O . PHE A 1 86 ? 12.402 -1.461 -12.838 1.00 90.62 86 PHE A O 1
ATOM 709 N N . ASN A 1 87 ? 13.641 -3.004 -11.766 1.00 86.69 87 ASN A N 1
ATOM 710 C CA . ASN A 1 87 ? 14.903 -2.256 -11.728 1.00 86.69 87 ASN A CA 1
ATOM 711 C C . ASN A 1 87 ? 14.775 -0.901 -11.003 1.00 86.69 87 ASN A C 1
ATOM 713 O 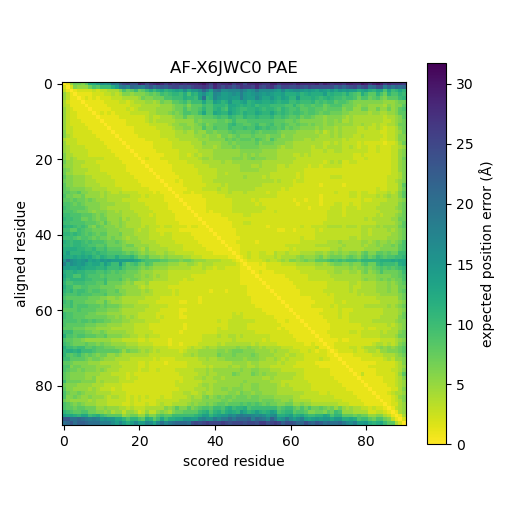O . ASN A 1 87 ? 15.230 0.124 -11.500 1.00 86.69 87 ASN A O 1
ATOM 717 N N . PHE A 1 88 ? 14.123 -0.884 -9.836 1.00 84.56 88 PHE A N 1
ATOM 718 C CA . PHE A 1 88 ? 14.010 0.324 -9.003 1.00 84.56 88 PHE A CA 1
ATOM 719 C C . PHE A 1 88 ? 15.216 0.570 -8.099 1.00 84.56 88 PHE A C 1
ATOM 721 O O . PHE A 1 88 ? 15.367 1.665 -7.562 1.00 84.56 88 PHE A O 1
ATOM 728 N N . LYS A 1 89 ? 16.066 -0.440 -7.917 1.00 78.69 89 LYS A N 1
ATOM 729 C CA . LYS A 1 89 ? 17.362 -0.300 -7.260 1.00 78.69 89 LYS A CA 1
ATOM 730 C C . LYS A 1 89 ? 18.448 -0.665 -8.253 1.00 78.69 89 LYS A C 1
ATOM 732 O O . LYS A 1 89 ? 18.396 -1.750 -8.832 1.00 78.69 89 LYS A O 1
ATOM 737 N N . ASP A 1 90 ? 19.430 0.216 -8.377 1.00 61.41 90 ASP A N 1
ATOM 738 C CA . ASP A 1 90 ? 20.724 -0.149 -8.935 1.00 61.41 90 ASP A CA 1
ATOM 739 C C . ASP A 1 90 ? 21.406 -1.080 -7.923 1.00 61.41 90 ASP A C 1
ATOM 741 O O . ASP A 1 90 ? 21.526 -0.746 -6.741 1.00 61.41 90 ASP A O 1
ATOM 745 N N . THR A 1 91 ? 21.728 -2.296 -8.365 1.00 53.25 91 THR A N 1
ATOM 746 C CA . THR A 1 91 ? 22.463 -3.305 -7.583 1.00 53.25 91 THR A CA 1
ATOM 747 C C . THR A 1 91 ? 23.846 -2.833 -7.179 1.00 53.25 91 THR A C 1
ATOM 749 O O . THR A 1 91 ? 24.531 -2.266 -8.059 1.00 53.25 91 THR A O 1
#

Sequence (91 aa):
MDFIGVVVGIILFISVYFCVGITLRFIWEWWILVMSTPSLFAAALLYGWIGALVSISLWAWTLTLNNSWHSSAVYFRGADWLDRRFNFKDT

Secondary structure (DSSP, 8-state):
--HHHHHHHHHHHHHHHHHHHHHHHHHHHHHHHHHHHHHHHHHHHHSHHHHHHHHHHHHHHHHHHHHHHTTSHHHHHHHHHHHHHHT-S--

Solvent-accessible surface area (backbone atoms only — not comparable to full-atom values): 5006 Å² total; per-residue (Å²): 131,57,72,66,57,56,53,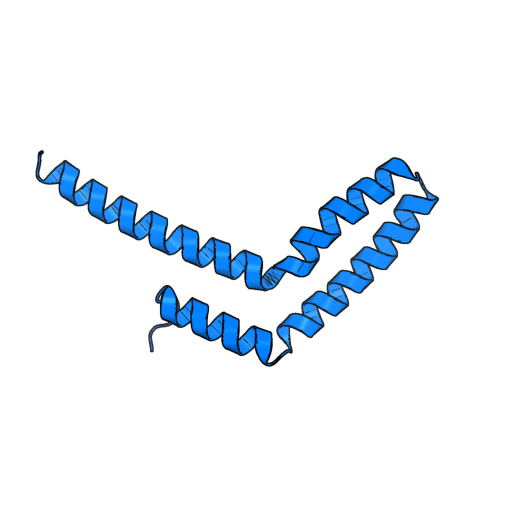52,52,52,52,52,53,53,51,51,52,48,51,52,41,51,53,53,49,52,42,73,71,38,45,64,54,68,58,45,48,62,54,33,51,52,44,19,68,74,52,41,72,65,24,34,54,54,26,51,56,51,48,58,49,46,50,53,51,41,56,50,44,75,70,33,74,66,45,53,55,51,51,53,49,50,30,63,74,58,60,74,53,89,129

pLDDT: mean 92.87, std 7.02, range [53.25, 97.38]

Foldseek 3Di:
DDPVVVVVVVVVVLVVLLVVLVVVLVCLLCVLCVVLVVVLVVQCVVVDPVSVVVSVVVSVVSVVVSVVSCVDPVSVVVNVVSCVVSVVDDD

Mean predicted aligned error: 4.99 Å